Protein AF-A0A1V5E4N5-F1 (afdb_monomer_lite)

Sequence (85 aa):
MADRRNKVMDLDEAIRTYVRDGSHMSIGGFSISRNPMAAVYAIIRQGIKNLHFYVHSNGTGIDELIGGGCISRLPEGRPGRDPPG

Secondary structure (DSSP, 8-state):
---TT-----HHHHHHHH--TT-EEE---BTTBS--HHHHHHHHHHT---EEEE-SS--HHHHHHHHTT-EEE-SSS--S-----

Foldseek 3Di:
DPDPPDPDDDLLCCCVVPPAALEEDEFDDAAAPPTPLVNLVSCLVVVHAQYAYEYPHDHPSVVSCVVSRRHPYYPPDDPDPDDDD

Radius of gyration: 14.22 Å; chains: 1; bounding box: 32×37×35 Å

Structure (mmCIF, N/CA/C/O backbone):
data_AF-A0A1V5E4N5-F1
#
_entry.id   AF-A0A1V5E4N5-F1
#
loop_
_atom_site.group_PDB
_atom_site.id
_atom_site.type_symbol
_atom_site.label_atom_id
_atom_site.label_alt_id
_atom_site.label_comp_id
_atom_site.label_asym_id
_atom_site.label_entity_id
_atom_site.label_seq_id
_atom_site.pdbx_PDB_ins_code
_atom_site.Cartn_x
_atom_site.Cartn_y
_atom_site.Cartn_z
_atom_site.occupancy
_atom_site.B_iso_or_equiv
_atom_site.auth_seq_id
_atom_site.auth_comp_id
_atom_site.auth_asym_id
_atom_site.auth_atom_id
_atom_site.pdbx_PDB_model_num
ATOM 1 N N . MET A 1 1 ? -17.776 -25.031 -7.125 1.00 42.19 1 MET A N 1
ATOM 2 C CA . MET A 1 1 ? -16.825 -24.944 -5.993 1.00 42.19 1 MET A CA 1
ATOM 3 C C . MET A 1 1 ? -15.605 -24.188 -6.482 1.00 42.19 1 MET A C 1
ATOM 5 O O . MET A 1 1 ? -14.980 -24.657 -7.421 1.00 42.19 1 MET A O 1
ATOM 9 N N . ALA A 1 2 ? -15.319 -23.007 -5.932 1.00 50.84 2 ALA A N 1
ATOM 10 C CA . ALA A 1 2 ? -14.105 -22.271 -6.278 1.00 50.84 2 ALA A CA 1
ATOM 11 C C . ALA A 1 2 ? -12.887 -23.063 -5.774 1.00 50.84 2 ALA A C 1
ATOM 13 O O . ALA A 1 2 ? -12.824 -23.417 -4.595 1.00 50.84 2 ALA A O 1
ATOM 14 N N . ASP A 1 3 ? -11.963 -23.400 -6.673 1.00 61.50 3 ASP A N 1
ATOM 15 C CA . ASP A 1 3 ? -10.714 -24.066 -6.319 1.00 61.50 3 ASP A CA 1
ATOM 16 C C . ASP A 1 3 ? -9.903 -23.146 -5.398 1.00 61.50 3 ASP A C 1
ATOM 18 O O . ASP A 1 3 ? -9.380 -22.115 -5.812 1.00 61.50 3 ASP A O 1
ATOM 22 N N . ARG A 1 4 ? -9.798 -23.530 -4.122 1.00 60.72 4 ARG A N 1
ATOM 23 C CA . ARG A 1 4 ? -9.117 -22.775 -3.054 1.00 60.72 4 ARG A CA 1
ATOM 24 C C . ARG A 1 4 ? -7.596 -22.649 -3.271 1.00 60.72 4 ARG A C 1
ATOM 26 O O . ARG A 1 4 ? -6.903 -22.086 -2.427 1.00 60.72 4 ARG A O 1
ATOM 33 N N . ARG A 1 5 ? -7.070 -23.208 -4.370 1.00 67.75 5 ARG A N 1
ATOM 34 C CA . ARG A 1 5 ? -5.665 -23.138 -4.797 1.00 67.75 5 ARG A CA 1
ATOM 35 C C . ARG A 1 5 ? -5.404 -22.041 -5.829 1.00 67.75 5 ARG A C 1
ATOM 37 O O . ARG A 1 5 ? -4.244 -21.658 -5.979 1.00 67.75 5 ARG A O 1
ATOM 44 N N . ASN A 1 6 ? -6.432 -21.498 -6.485 1.00 77.88 6 ASN A N 1
ATOM 45 C CA . ASN A 1 6 ? -6.247 -20.365 -7.381 1.00 77.88 6 ASN A CA 1
ATOM 46 C C . ASN A 1 6 ? -6.123 -19.066 -6.572 1.00 77.88 6 ASN A C 1
ATOM 48 O O . ASN A 1 6 ? -7.057 -18.647 -5.892 1.00 77.88 6 ASN A O 1
ATOM 52 N N . LYS A 1 7 ? -4.937 -18.455 -6.624 1.00 78.56 7 LYS A N 1
ATOM 53 C CA . LYS A 1 7 ? -4.613 -17.189 -5.946 1.00 78.56 7 LYS A CA 1
ATOM 54 C C . LYS A 1 7 ? -4.603 -16.000 -6.906 1.00 78.56 7 LYS A C 1
ATOM 56 O O . LYS A 1 7 ? -4.273 -14.893 -6.491 1.00 78.56 7 LYS A O 1
ATOM 61 N N . VAL A 1 8 ? -4.906 -16.236 -8.183 1.00 87.25 8 VAL A N 1
ATOM 62 C CA . VAL A 1 8 ? -5.051 -15.170 -9.168 1.00 87.25 8 VAL A CA 1
ATOM 63 C C . VAL A 1 8 ? -6.377 -14.479 -8.896 1.00 87.25 8 VAL A C 1
ATOM 65 O O . VAL A 1 8 ? -7.437 -15.094 -8.981 1.00 87.25 8 VAL A O 1
ATOM 68 N N . MET A 1 9 ? -6.294 -13.207 -8.544 1.00 87.44 9 MET A N 1
ATOM 69 C CA . MET A 1 9 ? -7.431 -12.338 -8.278 1.00 87.44 9 MET A CA 1
ATOM 70 C C . MET A 1 9 ? -7.103 -10.936 -8.771 1.00 87.44 9 MET A C 1
ATOM 72 O O . MET A 1 9 ? -5.928 -10.599 -8.957 1.00 87.44 9 MET A O 1
ATOM 76 N N . ASP A 1 10 ? -8.141 -10.136 -8.984 1.00 87.88 10 ASP A N 1
ATOM 77 C CA . ASP A 1 10 ? -7.962 -8.732 -9.315 1.00 87.88 10 ASP A CA 1
ATOM 78 C C . ASP A 1 10 ? -7.345 -7.973 -8.133 1.00 87.88 10 ASP A C 1
ATOM 80 O O . ASP A 1 10 ? -7.595 -8.285 -6.964 1.00 87.88 10 ASP A O 1
ATOM 84 N N . LEU A 1 11 ? -6.514 -6.978 -8.435 1.00 85.50 11 LEU A N 1
ATOM 85 C CA . LEU A 1 11 ? -5.818 -6.210 -7.412 1.00 85.50 11 LEU A CA 1
ATOM 86 C C . LEU A 1 11 ? -6.792 -5.437 -6.519 1.00 85.50 11 LEU A C 1
ATOM 88 O O . LEU A 1 11 ? -6.615 -5.427 -5.301 1.00 85.50 11 LEU A O 1
ATOM 92 N N . ASP A 1 12 ? -7.823 -4.815 -7.092 1.00 85.44 12 ASP A N 1
ATOM 93 C CA . ASP A 1 12 ? -8.784 -4.039 -6.313 1.00 85.44 12 ASP A CA 1
ATOM 94 C C . ASP A 1 12 ? -9.614 -4.957 -5.410 1.00 85.44 12 ASP A C 1
ATOM 96 O O . ASP A 1 12 ? -9.876 -4.619 -4.251 1.00 85.44 12 ASP A O 1
ATOM 100 N N . GLU A 1 13 ? -9.971 -6.145 -5.906 1.00 86.50 13 GLU A N 1
ATOM 101 C CA . GLU A 1 13 ? -10.632 -7.180 -5.111 1.00 86.50 13 GLU A CA 1
ATOM 102 C C . GLU A 1 13 ? -9.738 -7.672 -3.966 1.00 86.50 13 GLU A C 1
ATOM 104 O O . GLU A 1 13 ? -10.211 -7.790 -2.831 1.00 86.50 13 GLU A O 1
ATOM 109 N N . ALA A 1 14 ? -8.448 -7.897 -4.228 1.00 87.56 14 ALA A N 1
ATOM 110 C CA . ALA A 1 14 ? -7.482 -8.301 -3.213 1.00 87.56 14 ALA A CA 1
ATOM 111 C C . ALA A 1 14 ? -7.367 -7.252 -2.100 1.00 87.56 14 ALA A C 1
ATOM 113 O O . ALA A 1 14 ? -7.504 -7.582 -0.920 1.00 87.56 14 ALA A O 1
ATOM 114 N N . ILE A 1 15 ? -7.168 -5.982 -2.462 1.00 88.06 15 ILE A N 1
ATOM 115 C CA . ILE A 1 15 ? -7.036 -4.897 -1.485 1.00 88.06 15 ILE A CA 1
ATOM 116 C C . ILE A 1 15 ? -8.316 -4.771 -0.655 1.00 88.06 15 ILE A C 1
ATOM 118 O O . ILE A 1 15 ? -8.239 -4.799 0.569 1.00 88.06 15 ILE A O 1
ATOM 122 N N . ARG A 1 16 ? -9.497 -4.780 -1.281 1.00 85.94 16 ARG A N 1
ATOM 123 C CA . ARG A 1 16 ? -10.778 -4.673 -0.563 1.00 85.94 16 ARG A CA 1
ATOM 124 C C . ARG A 1 16 ? -11.052 -5.854 0.372 1.00 85.94 16 ARG A C 1
ATOM 126 O O . ARG A 1 16 ? -11.710 -5.703 1.400 1.00 85.94 16 ARG A O 1
ATOM 133 N N . THR A 1 17 ? -10.597 -7.049 0.005 1.00 87.00 17 THR A N 1
ATOM 134 C CA . THR A 1 17 ? -10.865 -8.276 0.771 1.00 87.00 17 THR A CA 1
ATOM 135 C C . THR A 1 17 ? -9.917 -8.428 1.960 1.00 87.00 17 THR A C 1
ATOM 137 O O . THR A 1 17 ? -10.337 -8.834 3.055 1.00 87.00 17 THR A O 1
ATOM 140 N N . TYR A 1 18 ? -8.639 -8.102 1.755 1.00 86.56 18 TYR A N 1
ATOM 141 C CA . TYR A 1 18 ? -7.564 -8.409 2.699 1.00 86.56 18 TYR A CA 1
ATOM 142 C C . TYR A 1 18 ? -7.027 -7.197 3.456 1.00 86.56 18 TYR A C 1
ATOM 144 O O . TYR A 1 18 ? -6.494 -7.378 4.548 1.00 86.56 18 TYR A O 1
ATOM 152 N N . VAL A 1 19 ? -7.192 -5.982 2.934 1.00 86.12 19 VAL A N 1
ATOM 153 C CA . VAL A 1 19 ? -6.704 -4.758 3.571 1.00 86.12 19 VAL A CA 1
ATOM 154 C C . VAL A 1 19 ? -7.872 -4.011 4.205 1.00 86.12 19 VAL A C 1
ATOM 156 O O . VAL A 1 19 ? -8.898 -3.764 3.578 1.00 86.12 19 VAL A O 1
ATOM 159 N N . ARG A 1 20 ? -7.722 -3.668 5.484 1.00 86.12 20 ARG A N 1
ATOM 160 C CA . ARG A 1 20 ? -8.705 -2.906 6.265 1.00 86.12 20 ARG A CA 1
ATOM 161 C C . ARG A 1 20 ? -8.031 -1.762 7.004 1.00 86.12 20 ARG A C 1
ATOM 163 O O . ARG A 1 20 ? -6.822 -1.808 7.244 1.00 86.12 20 ARG A O 1
ATOM 170 N N . ASP A 1 21 ? -8.818 -0.785 7.429 1.00 84.81 21 ASP A N 1
ATOM 171 C CA . ASP A 1 21 ? -8.313 0.279 8.288 1.00 84.81 21 ASP A CA 1
ATOM 172 C C . ASP A 1 21 ? -7.700 -0.300 9.570 1.00 84.81 21 ASP A C 1
ATOM 174 O O . ASP A 1 21 ? -8.232 -1.251 10.145 1.00 84.81 21 ASP A O 1
ATOM 178 N N . GLY A 1 22 ? -6.561 0.241 10.008 1.00 82.69 22 GLY A N 1
ATOM 179 C CA . GLY A 1 22 ? -5.846 -0.294 11.175 1.00 82.69 22 GLY A CA 1
ATOM 180 C C . GLY A 1 22 ? -4.968 -1.516 10.886 1.00 82.69 22 GLY A C 1
ATOM 181 O O . GLY A 1 22 ? -4.365 -2.054 11.809 1.00 82.69 22 GLY A O 1
ATOM 182 N N . SER A 1 23 ? -4.884 -1.987 9.635 1.00 82.81 23 SER A N 1
ATOM 183 C CA . SER A 1 23 ? -4.102 -3.189 9.316 1.00 82.81 23 SER A CA 1
ATOM 184 C 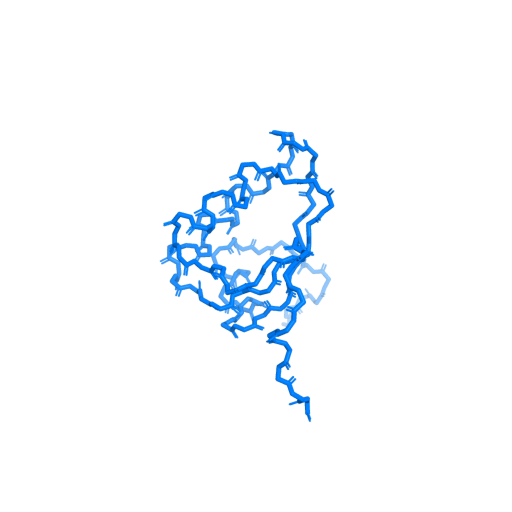C . SER A 1 23 ? -2.599 -2.966 9.464 1.00 82.81 23 SER A C 1
ATOM 186 O O . SER A 1 23 ? -2.058 -1.922 9.093 1.00 82.81 23 SER A O 1
ATOM 188 N N . HIS A 1 24 ? -1.923 -4.000 9.960 1.00 81.44 24 HIS A N 1
ATOM 189 C CA . HIS A 1 24 ? -0.470 -4.069 10.043 1.00 81.44 24 HIS A CA 1
ATOM 190 C C . HIS A 1 24 ? 0.059 -4.728 8.770 1.00 81.44 24 HIS A C 1
ATOM 192 O O . HIS A 1 24 ? -0.251 -5.886 8.492 1.00 81.44 24 HIS A O 1
ATOM 198 N N . MET A 1 25 ? 0.837 -3.994 7.983 1.00 77.81 25 MET A N 1
ATOM 199 C CA . MET A 1 25 ? 1.315 -4.447 6.682 1.00 77.81 25 MET A CA 1
ATOM 200 C C . MET A 1 25 ? 2.814 -4.237 6.537 1.00 77.81 25 MET A C 1
ATOM 202 O O . MET A 1 25 ? 3.393 -3.311 7.097 1.00 77.81 25 MET A O 1
ATOM 206 N N . SER A 1 26 ? 3.450 -5.092 5.747 1.00 76.19 26 SER A N 1
ATOM 207 C CA . SER A 1 26 ? 4.805 -4.863 5.266 1.00 76.19 26 SER A CA 1
ATOM 208 C C . SER A 1 26 ? 4.799 -4.872 3.747 1.00 76.19 26 SER A C 1
ATOM 210 O O . SER A 1 26 ? 4.089 -5.648 3.105 1.00 76.19 26 SER A O 1
ATOM 212 N N . ILE A 1 27 ? 5.575 -3.966 3.169 1.00 73.56 27 ILE A N 1
ATOM 213 C CA . ILE A 1 27 ? 5.784 -3.882 1.731 1.00 73.56 27 ILE A CA 1
ATOM 214 C C . ILE A 1 27 ? 7.205 -4.350 1.442 1.00 73.56 27 ILE A C 1
ATOM 216 O O . ILE A 1 27 ? 8.173 -3.845 2.008 1.00 73.56 27 ILE A O 1
ATOM 220 N N . GLY A 1 28 ? 7.317 -5.367 0.590 1.00 64.06 28 GLY A N 1
ATOM 221 C CA . GLY A 1 28 ? 8.601 -5.793 0.052 1.00 64.06 28 GLY A CA 1
ATOM 222 C C . GLY A 1 28 ? 9.069 -4.825 -1.033 1.00 64.06 28 GLY A C 1
ATOM 223 O O . GLY A 1 28 ? 8.264 -4.344 -1.828 1.00 64.06 28 GLY A O 1
ATOM 224 N N . GLY A 1 29 ? 10.370 -4.564 -1.074 1.00 62.59 29 GLY A N 1
ATOM 225 C CA . GLY A 1 29 ? 10.993 -3.627 -2.007 1.00 62.59 29 GLY A CA 1
ATOM 226 C C . GLY A 1 29 ? 12.318 -3.134 -1.438 1.00 62.59 29 GLY A C 1
ATOM 227 O O . GLY A 1 29 ? 12.515 -3.159 -0.223 1.00 62.59 29 GLY A O 1
ATOM 228 N N . PHE A 1 30 ? 13.245 -2.731 -2.306 1.00 55.97 30 PHE A N 1
ATOM 229 C CA . PHE A 1 30 ? 14.491 -2.093 -1.883 1.00 55.97 30 PHE A CA 1
ATOM 230 C C . PHE A 1 30 ? 14.668 -0.791 -2.658 1.00 55.97 30 PHE A C 1
ATOM 232 O O . PHE A 1 30 ? 14.825 -0.792 -3.889 1.00 55.97 30 PHE A O 1
ATOM 239 N N . SER A 1 31 ? 14.617 0.318 -1.919 1.00 54.44 31 SER A N 1
ATOM 240 C CA . SER A 1 31 ? 14.717 1.688 -2.422 1.00 54.44 31 SER A CA 1
ATOM 241 C C . SER A 1 31 ? 13.662 1.995 -3.499 1.00 54.44 31 SER A C 1
ATOM 243 O O . SER A 1 31 ? 12.483 2.165 -3.197 1.00 54.44 31 SER A O 1
ATOM 245 N N . ILE A 1 32 ? 14.053 2.043 -4.772 1.00 55.28 32 ILE A N 1
ATOM 246 C CA . ILE A 1 32 ? 13.170 2.355 -5.911 1.00 55.28 32 ILE A CA 1
ATOM 247 C C . ILE A 1 32 ? 12.759 1.111 -6.707 1.00 55.28 32 ILE A C 1
ATOM 249 O O . ILE A 1 32 ? 11.956 1.192 -7.634 1.00 55.28 32 ILE A O 1
ATOM 253 N N . SER A 1 33 ? 13.332 -0.047 -6.381 1.00 49.66 33 SER A N 1
ATOM 254 C CA . SER A 1 33 ? 13.144 -1.277 -7.140 1.00 49.66 33 SER A CA 1
ATOM 255 C C . SER A 1 33 ? 12.118 -2.183 -6.466 1.00 49.66 33 SER A C 1
ATOM 257 O O . SER A 1 33 ? 12.148 -2.385 -5.251 1.00 49.66 33 SER A O 1
ATOM 259 N N . ARG A 1 34 ? 11.223 -2.761 -7.280 1.00 60.00 34 ARG A N 1
ATOM 260 C CA . ARG A 1 34 ? 10.235 -3.778 -6.870 1.00 60.00 34 ARG A CA 1
ATOM 261 C C . ARG A 1 34 ? 9.158 -3.298 -5.884 1.00 60.00 34 ARG A C 1
ATOM 263 O O . ARG A 1 34 ? 8.481 -4.144 -5.310 1.00 60.00 34 ARG A O 1
ATOM 270 N N . ASN A 1 35 ? 8.942 -1.989 -5.741 1.00 65.75 35 ASN A N 1
ATOM 271 C CA . ASN A 1 35 ? 7.816 -1.473 -4.959 1.00 65.75 35 ASN A CA 1
ATOM 272 C C . ASN A 1 35 ? 6.497 -1.819 -5.681 1.00 65.75 35 ASN A C 1
ATOM 274 O O . ASN A 1 35 ? 6.337 -1.428 -6.842 1.00 65.75 35 ASN A O 1
ATOM 278 N N . PRO A 1 36 ? 5.546 -2.539 -5.054 1.00 72.19 36 PRO A N 1
ATOM 279 C CA . PRO A 1 36 ? 4.226 -2.809 -5.628 1.00 72.19 36 PRO A CA 1
ATOM 280 C C . PRO A 1 36 ? 3.362 -1.536 -5.665 1.00 72.19 36 PRO A C 1
ATOM 282 O O . PRO A 1 36 ? 2.362 -1.413 -4.961 1.00 72.19 36 PRO A O 1
ATOM 285 N N . MET A 1 37 ? 3.737 -0.581 -6.520 1.00 79.81 37 MET A N 1
ATOM 286 C CA . MET A 1 37 ? 3.078 0.724 -6.649 1.00 79.81 37 MET A CA 1
ATOM 287 C C . MET A 1 37 ? 1.604 0.599 -7.031 1.00 79.81 37 MET A C 1
ATOM 289 O O . MET A 1 37 ? 0.783 1.380 -6.568 1.00 79.81 37 MET A O 1
ATOM 293 N N . ALA A 1 38 ? 1.243 -0.422 -7.814 1.00 82.75 38 ALA A N 1
ATOM 294 C CA . ALA A 1 38 ? -0.155 -0.694 -8.131 1.00 82.75 38 ALA A CA 1
ATOM 295 C C . ALA A 1 38 ? -0.987 -0.932 -6.856 1.00 82.75 38 ALA A C 1
ATOM 297 O O . ALA A 1 38 ? -2.077 -0.380 -6.724 1.00 82.75 38 ALA A O 1
ATOM 298 N N . ALA A 1 39 ? -0.459 -1.701 -5.895 1.00 83.06 39 ALA A N 1
ATOM 299 C CA . ALA A 1 39 ? -1.137 -1.968 -4.626 1.00 83.06 39 ALA A CA 1
ATOM 300 C C . ALA A 1 39 ? -1.219 -0.707 -3.755 1.00 83.06 39 ALA A C 1
ATOM 302 O O . ALA A 1 39 ? -2.258 -0.439 -3.161 1.00 83.06 39 ALA A O 1
ATOM 303 N N . VAL A 1 40 ? -0.151 0.097 -3.732 1.00 83.81 40 VAL A N 1
ATOM 304 C CA . VAL A 1 40 ? -0.117 1.394 -3.039 1.00 83.81 40 VAL A CA 1
ATOM 305 C C . VAL A 1 40 ? -1.214 2.323 -3.557 1.00 83.81 40 VAL A C 1
ATOM 307 O O . VAL A 1 40 ? -2.027 2.813 -2.776 1.00 83.81 40 VAL A O 1
ATOM 310 N N . TYR A 1 41 ? -1.300 2.519 -4.872 1.00 85.12 41 TYR A N 1
ATOM 311 C CA . TYR A 1 41 ? -2.329 3.380 -5.450 1.00 85.12 41 TYR A CA 1
ATOM 312 C C . TYR A 1 41 ? -3.736 2.816 -5.256 1.00 85.12 41 TYR A C 1
ATOM 314 O O . TYR A 1 41 ? -4.658 3.589 -5.012 1.00 85.12 41 TYR A O 1
ATOM 322 N N . ALA A 1 42 ? -3.922 1.496 -5.313 1.00 86.62 42 ALA A N 1
ATOM 323 C CA . ALA A 1 42 ? -5.211 0.874 -5.014 1.00 86.62 42 ALA A CA 1
ATOM 324 C C . ALA A 1 42 ? -5.658 1.154 -3.567 1.00 86.62 42 ALA A C 1
ATOM 326 O O . ALA A 1 42 ? -6.801 1.545 -3.353 1.00 86.62 42 ALA A O 1
ATOM 327 N N . ILE A 1 43 ? -4.753 1.058 -2.586 1.00 85.50 43 ILE A N 1
ATOM 328 C CA . ILE A 1 43 ? -5.023 1.402 -1.178 1.00 85.50 43 ILE A CA 1
ATOM 329 C C . ILE A 1 43 ? -5.448 2.871 -1.040 1.00 85.50 43 ILE A C 1
ATOM 331 O O . ILE A 1 43 ? -6.464 3.158 -0.404 1.00 85.50 43 ILE A O 1
ATOM 335 N N . ILE A 1 44 ? -4.711 3.788 -1.677 1.00 85.12 44 ILE A N 1
ATOM 336 C CA . ILE A 1 44 ? -5.017 5.228 -1.657 1.00 85.12 44 ILE A CA 1
ATOM 337 C C . ILE A 1 44 ? -6.385 5.496 -2.298 1.00 85.12 44 ILE A C 1
ATOM 339 O O . ILE A 1 44 ? -7.210 6.204 -1.724 1.00 85.12 44 ILE A O 1
ATOM 343 N N . ARG A 1 45 ? -6.668 4.892 -3.460 1.00 86.38 45 ARG A N 1
ATOM 344 C CA . ARG A 1 45 ? -7.946 5.044 -4.179 1.00 86.38 45 ARG A CA 1
ATOM 345 C C . ARG A 1 45 ? -9.130 4.477 -3.404 1.00 86.38 45 ARG A C 1
ATOM 347 O O . ARG A 1 45 ? -10.212 5.053 -3.457 1.00 86.38 45 ARG A O 1
ATOM 354 N N . GLN A 1 46 ? -8.935 3.367 -2.696 1.00 86.06 46 GLN A N 1
ATOM 355 C CA . GLN A 1 46 ? -9.959 2.770 -1.837 1.00 86.06 46 GLN A CA 1
ATOM 356 C C . GLN A 1 46 ? -10.125 3.523 -0.507 1.00 86.06 46 GLN A C 1
ATOM 358 O O . GLN A 1 46 ? -11.066 3.248 0.233 1.00 86.06 46 GLN A O 1
ATOM 363 N N . GLY A 1 47 ? -9.260 4.503 -0.219 1.00 84.88 47 GLY A N 1
ATOM 364 C CA . GLY A 1 47 ? -9.382 5.386 0.937 1.00 84.88 47 GLY A CA 1
ATOM 365 C C . GLY A 1 47 ? -9.104 4.697 2.268 1.00 84.88 47 GLY A C 1
ATOM 366 O O . GLY A 1 47 ? -9.604 5.162 3.291 1.00 84.88 47 GLY A O 1
ATOM 367 N N . ILE A 1 48 ? -8.331 3.609 2.253 1.00 85.25 48 ILE A N 1
ATOM 368 C CA . ILE A 1 48 ? -7.974 2.851 3.453 1.00 85.25 48 ILE A CA 1
ATOM 369 C C . ILE A 1 48 ? -6.995 3.674 4.293 1.00 85.25 48 ILE A C 1
ATOM 371 O O . ILE A 1 48 ? -6.029 4.241 3.774 1.00 85.25 48 ILE A O 1
ATOM 375 N N . LYS A 1 49 ? -7.239 3.740 5.599 1.00 83.38 49 LYS A N 1
ATOM 376 C CA . LYS A 1 49 ? -6.528 4.618 6.534 1.00 83.38 49 LYS A CA 1
ATOM 377 C C . LYS A 1 49 ? -6.010 3.870 7.750 1.00 83.38 49 LYS A C 1
ATOM 379 O O . LYS A 1 49 ? -6.308 2.706 7.996 1.00 83.38 49 LYS A O 1
ATOM 384 N N . ASN A 1 50 ? -5.236 4.585 8.557 1.00 82.44 50 ASN A N 1
ATOM 385 C CA . ASN A 1 50 ? -4.675 4.080 9.802 1.00 82.44 50 ASN A CA 1
ATOM 386 C C . ASN A 1 50 ? -3.815 2.826 9.621 1.00 82.44 50 ASN A C 1
ATOM 388 O O . ASN A 1 50 ? -3.828 1.933 10.461 1.00 82.44 50 ASN A O 1
ATOM 392 N N . LEU A 1 51 ? -3.086 2.735 8.514 1.00 80.94 51 LEU A N 1
ATOM 393 C CA . LEU A 1 51 ? -2.255 1.576 8.240 1.00 80.94 51 LEU A CA 1
ATOM 394 C C . LEU A 1 51 ? -0.942 1.664 9.020 1.00 80.94 51 LEU A C 1
ATOM 396 O O . LEU A 1 51 ? -0.271 2.701 9.029 1.00 80.94 51 LEU A O 1
ATOM 400 N N . HIS A 1 52 ? -0.584 0.555 9.662 1.00 80.06 52 HIS A N 1
ATOM 401 C CA . HIS A 1 52 ? 0.670 0.389 10.386 1.00 80.06 52 HIS A CA 1
ATOM 402 C C . HIS A 1 52 ? 1.656 -0.323 9.469 1.00 80.06 52 HIS A C 1
ATOM 404 O O . HIS A 1 52 ? 1.509 -1.515 9.202 1.00 80.06 52 HIS A O 1
ATOM 410 N N . PHE A 1 53 ? 2.650 0.402 8.966 1.00 75.75 53 PHE A N 1
ATOM 411 C CA . PHE A 1 53 ? 3.610 -0.168 8.029 1.00 75.75 53 PHE A CA 1
ATOM 412 C C . PHE A 1 53 ? 4.891 -0.589 8.728 1.00 75.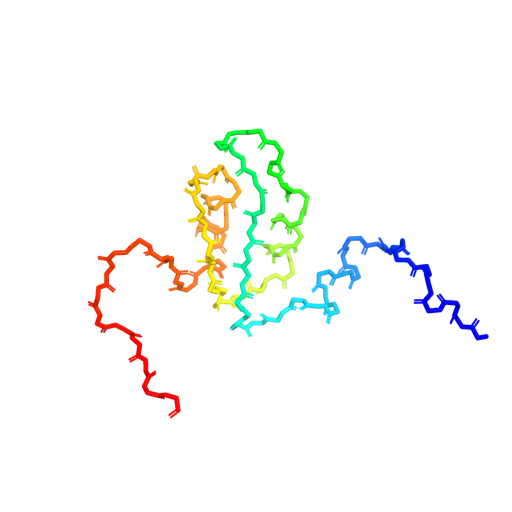75 53 PHE A C 1
ATOM 414 O O . PHE A 1 53 ? 5.442 0.178 9.504 1.00 75.75 53 PHE A O 1
ATOM 421 N N . TYR A 1 54 ? 5.390 -1.781 8.409 1.00 72.19 54 TYR A N 1
ATOM 422 C CA . TYR A 1 54 ? 6.730 -2.241 8.761 1.00 72.19 54 TYR A CA 1
ATOM 423 C C . TYR A 1 54 ? 7.585 -2.270 7.500 1.00 72.19 54 TYR A C 1
ATOM 425 O O . TYR A 1 54 ? 7.308 -3.028 6.569 1.00 72.19 54 TYR A O 1
ATOM 433 N N . VAL A 1 55 ? 8.612 -1.423 7.458 1.00 67.44 55 VAL A N 1
ATOM 434 C CA . VAL A 1 55 ? 9.435 -1.200 6.265 1.00 67.44 55 VAL A CA 1
ATOM 435 C C . VAL A 1 55 ? 10.898 -1.327 6.655 1.00 67.44 55 VAL A C 1
ATOM 437 O O . VAL A 1 55 ? 11.318 -0.768 7.663 1.00 67.44 55 VAL A O 1
ATOM 440 N N . HIS A 1 56 ? 11.665 -2.086 5.876 1.00 61.81 56 HIS A N 1
ATOM 441 C CA . HIS A 1 56 ? 13.104 -2.254 6.098 1.00 61.81 56 HIS A CA 1
ATOM 442 C C . HIS A 1 56 ? 13.942 -1.219 5.330 1.00 61.81 56 HIS A C 1
ATOM 444 O O . HIS A 1 56 ? 15.048 -0.877 5.735 1.00 61.81 56 HIS A O 1
ATOM 450 N N . SER A 1 57 ? 13.427 -0.705 4.214 1.00 59.16 57 SER A N 1
ATOM 451 C CA . SER A 1 57 ? 14.069 0.344 3.423 1.00 59.16 57 SER A CA 1
ATOM 452 C C . SER A 1 57 ? 12.978 1.255 2.880 1.00 59.16 57 SER A C 1
ATOM 454 O O . SER A 1 57 ? 12.111 0.786 2.144 1.00 59.16 57 SER A O 1
ATOM 456 N N . ASN A 1 58 ? 12.980 2.526 3.282 1.00 60.19 58 ASN A N 1
ATOM 457 C CA . ASN A 1 58 ? 11.969 3.495 2.863 1.00 60.19 58 ASN A CA 1
ATOM 458 C C . ASN A 1 58 ? 12.066 3.701 1.348 1.00 60.19 58 ASN A C 1
ATOM 460 O O . ASN A 1 58 ? 12.993 4.334 0.847 1.00 60.19 58 ASN A O 1
ATOM 464 N N . GLY A 1 59 ? 11.147 3.076 0.620 1.00 65.38 59 GLY A N 1
ATOM 465 C CA . GLY A 1 59 ? 10.989 3.252 -0.814 1.00 65.38 59 GLY A CA 1
ATOM 466 C C . GLY A 1 59 ? 9.850 4.210 -1.137 1.00 65.38 59 GLY A C 1
ATOM 467 O O . GLY A 1 59 ? 8.993 4.479 -0.297 1.00 65.38 59 GLY A O 1
ATOM 468 N N . THR A 1 60 ? 9.784 4.634 -2.399 1.00 68.62 60 THR A N 1
ATOM 469 C CA . THR A 1 60 ? 8.772 5.568 -2.930 1.00 68.62 60 THR A CA 1
ATOM 470 C C . THR A 1 60 ? 7.322 5.168 -2.640 1.00 68.62 60 THR A C 1
ATOM 472 O O . THR A 1 60 ? 6.453 6.024 -2.532 1.00 68.62 60 THR A O 1
ATOM 475 N N . GLY A 1 61 ? 7.037 3.872 -2.471 1.00 70.00 61 GLY A N 1
ATOM 476 C CA . GLY A 1 61 ? 5.694 3.400 -2.128 1.00 70.00 61 GLY A CA 1
ATOM 477 C C . GLY A 1 61 ? 5.209 3.858 -0.748 1.00 70.00 61 GLY A C 1
ATOM 478 O O . GLY A 1 61 ? 4.011 4.044 -0.561 1.00 70.00 61 GLY A O 1
ATOM 479 N N . ILE A 1 62 ? 6.116 4.063 0.210 1.00 75.06 62 ILE A N 1
ATOM 480 C CA . ILE A 1 62 ? 5.766 4.601 1.529 1.00 75.06 62 ILE A CA 1
ATOM 481 C C . ILE A 1 62 ? 5.492 6.097 1.436 1.00 75.06 62 ILE A C 1
ATOM 483 O O . ILE A 1 62 ? 4.496 6.547 1.992 1.00 75.06 62 ILE A O 1
ATOM 487 N N . ASP A 1 63 ? 6.303 6.840 0.684 1.00 76.31 63 ASP A N 1
ATOM 488 C CA . ASP A 1 63 ? 6.118 8.283 0.506 1.00 76.31 63 ASP A CA 1
ATOM 489 C C . ASP A 1 63 ? 4.749 8.610 -0.109 1.00 76.31 63 ASP A C 1
ATOM 491 O O . ASP A 1 63 ? 4.046 9.492 0.380 1.00 76.31 63 ASP A O 1
ATOM 495 N N . GLU A 1 64 ? 4.311 7.839 -1.108 1.00 81.44 64 GLU A N 1
ATOM 496 C CA . GLU A 1 64 ? 2.975 7.986 -1.700 1.00 81.44 64 GLU A CA 1
ATOM 497 C C . GLU A 1 64 ? 1.8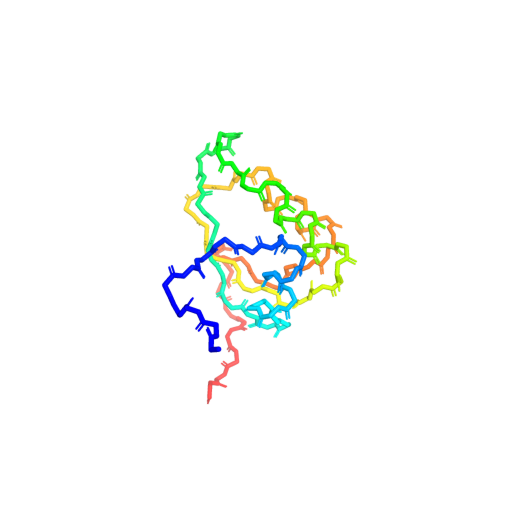51 7.671 -0.701 1.00 81.44 64 GLU A C 1
ATOM 499 O O . GLU A 1 64 ? 0.847 8.378 -0.644 1.00 81.44 64 GLU A O 1
ATOM 504 N N . LEU A 1 65 ? 2.009 6.637 0.133 1.00 76.38 65 LEU A N 1
ATOM 505 C CA . LEU A 1 65 ? 1.023 6.298 1.167 1.00 76.38 65 LEU A CA 1
ATOM 506 C C . LEU A 1 65 ? 0.962 7.353 2.284 1.00 76.38 65 LEU A C 1
ATOM 508 O O . LEU A 1 65 ? -0.115 7.593 2.838 1.00 76.38 65 LEU A O 1
ATOM 512 N N . ILE A 1 66 ? 2.092 7.988 2.614 1.00 79.00 66 ILE A N 1
ATOM 513 C CA . ILE A 1 66 ? 2.148 9.140 3.524 1.00 79.00 66 ILE A CA 1
ATOM 514 C C . ILE A 1 66 ? 1.437 10.334 2.881 1.00 79.00 66 ILE A C 1
ATOM 516 O O . ILE A 1 66 ? 0.570 10.932 3.517 1.00 79.00 66 ILE A O 1
ATOM 520 N N . GLY A 1 67 ? 1.751 10.651 1.620 1.00 78.12 67 GLY A N 1
ATOM 521 C CA . GLY A 1 67 ? 1.124 11.738 0.863 1.00 78.12 67 GLY A CA 1
ATOM 522 C C . GLY A 1 67 ? -0.386 11.554 0.687 1.00 78.12 67 GLY A C 1
ATOM 523 O O . GLY A 1 67 ? -1.144 12.516 0.785 1.00 78.12 67 GLY A O 1
ATOM 524 N N . GLY A 1 68 ? -0.837 10.309 0.519 1.00 77.06 68 GLY A N 1
ATOM 525 C CA . GLY A 1 68 ? -2.250 9.929 0.482 1.00 77.06 68 GLY A CA 1
ATOM 526 C C . GLY A 1 68 ? -2.953 9.934 1.846 1.00 77.06 68 GLY A C 1
ATOM 527 O O . GLY A 1 68 ? -4.163 9.721 1.905 1.00 77.06 68 GLY A O 1
ATOM 528 N N . GLY A 1 69 ? -2.231 10.171 2.949 1.00 79.19 69 GLY A N 1
ATOM 529 C CA . GLY A 1 69 ? -2.792 10.188 4.304 1.00 79.19 69 GLY A CA 1
ATOM 530 C C . GLY A 1 69 ? -3.255 8.816 4.809 1.00 79.19 69 GLY A C 1
ATOM 531 O O . GLY A 1 69 ? -4.098 8.736 5.703 1.00 79.19 69 GLY A O 1
ATOM 532 N N . CYS A 1 70 ? -2.732 7.731 4.234 1.00 77.56 70 CYS A N 1
ATOM 533 C CA . CYS A 1 70 ? -3.150 6.360 4.536 1.00 77.56 70 CYS A CA 1
ATOM 534 C C . CYS A 1 70 ? -2.399 5.746 5.733 1.00 77.56 70 CYS A C 1
ATOM 536 O O . CYS A 1 70 ? -2.882 4.784 6.334 1.00 77.56 70 CYS A O 1
ATOM 538 N N . ILE A 1 71 ? -1.233 6.289 6.104 1.00 72.31 71 ILE A N 1
ATOM 539 C CA . ILE A 1 71 ? -0.371 5.754 7.173 1.00 72.31 71 ILE A CA 1
ATOM 540 C C . ILE A 1 71 ? -0.635 6.460 8.509 1.00 72.31 71 ILE A C 1
ATOM 542 O O . ILE A 1 71 ? -0.526 7.681 8.601 1.00 72.31 71 ILE A O 1
ATOM 546 N N . SER A 1 72 ? -0.912 5.691 9.571 1.00 67.69 72 SER A N 1
ATOM 547 C CA . SER A 1 72 ? -0.958 6.203 10.957 1.00 67.69 72 SER A CA 1
ATOM 548 C C . SER A 1 72 ? 0.366 6.042 11.700 1.00 67.69 72 SER A C 1
ATOM 550 O O . SER A 1 72 ? 0.655 6.829 12.606 1.00 67.69 7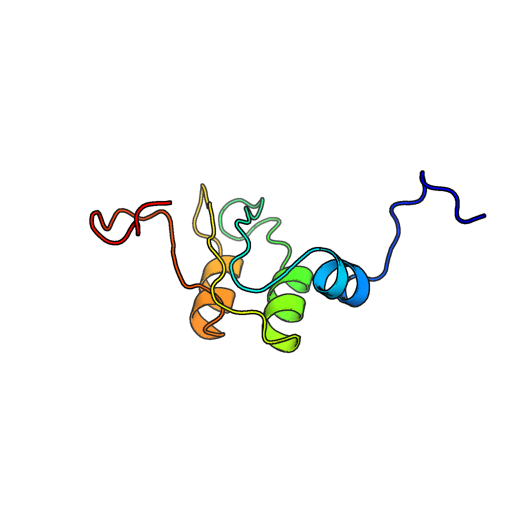2 SER A O 1
ATOM 552 N N . ARG A 1 73 ? 1.157 5.009 11.372 1.00 64.25 73 ARG A N 1
ATOM 553 C CA . ARG A 1 73 ? 2.392 4.673 12.092 1.00 64.25 73 ARG A CA 1
ATOM 554 C C . ARG A 1 73 ? 3.458 4.094 11.164 1.00 64.25 73 ARG A C 1
ATOM 556 O O . ARG A 1 73 ? 3.198 3.148 10.423 1.00 64.25 73 ARG A O 1
ATOM 563 N N . LEU A 1 74 ? 4.670 4.633 11.282 1.00 59.53 74 LEU A N 1
ATOM 564 C CA . LEU A 1 74 ? 5.901 4.064 10.732 1.00 59.53 74 LEU A CA 1
ATOM 565 C C . LEU A 1 74 ? 6.759 3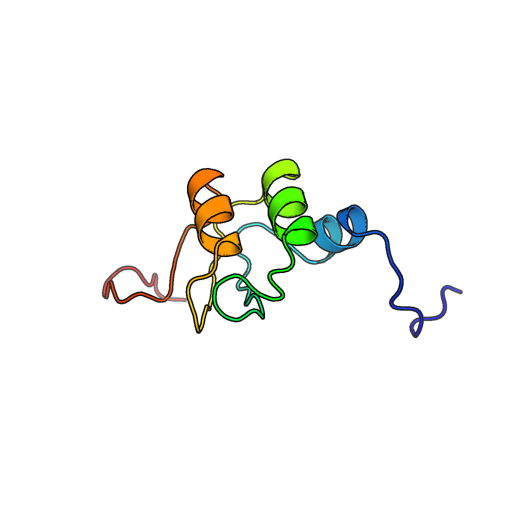.521 11.887 1.00 59.53 74 LEU A C 1
ATOM 567 O O . LEU A 1 74 ? 6.677 4.065 12.991 1.00 59.53 74 LEU A O 1
ATOM 571 N N . PRO A 1 75 ? 7.605 2.498 11.669 1.00 51.78 75 PRO A N 1
ATOM 572 C CA . PRO A 1 75 ? 8.490 1.949 12.694 1.00 51.78 75 PRO A CA 1
ATOM 573 C C . PRO A 1 75 ? 9.702 2.846 12.951 1.00 51.78 75 PRO A C 1
ATOM 575 O O . PRO A 1 75 ? 10.524 2.520 13.805 1.00 51.78 75 PRO A O 1
ATOM 578 N N . GLU A 1 76 ? 9.836 3.966 12.235 1.00 46.94 76 GLU A N 1
ATOM 579 C CA . GLU A 1 76 ? 10.885 4.944 12.491 1.00 46.94 76 GLU A CA 1
ATOM 580 C C . GLU A 1 76 ? 10.624 5.689 13.804 1.00 46.94 76 GLU A C 1
ATOM 582 O O . GLU A 1 76 ? 10.058 6.778 13.865 1.00 46.94 76 GLU A O 1
ATOM 587 N N . GLY A 1 77 ? 11.046 5.049 14.892 1.00 41.62 77 GLY A N 1
ATOM 588 C CA . GLY A 1 77 ? 11.831 5.704 15.929 1.00 41.62 77 GLY A CA 1
ATOM 589 C C . GLY A 1 77 ? 11.154 6.777 16.774 1.00 41.62 77 GLY A C 1
ATOM 590 O O 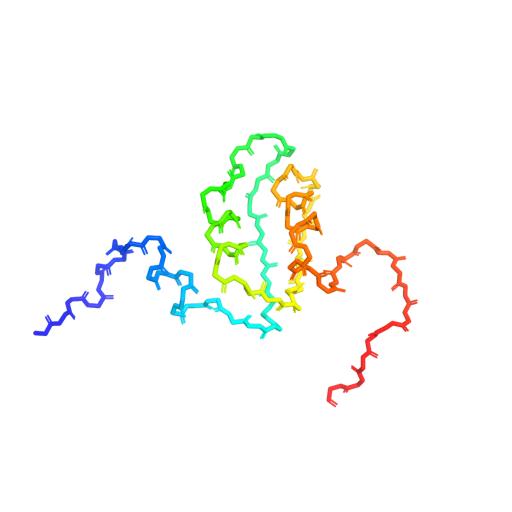. GLY A 1 77 ? 11.877 7.517 17.436 1.00 41.62 77 GLY A O 1
ATOM 591 N N . ARG A 1 78 ? 9.818 6.886 16.821 1.00 38.47 78 ARG A N 1
ATOM 592 C CA . ARG A 1 78 ? 9.158 7.736 17.828 1.00 38.47 78 ARG A CA 1
ATOM 593 C C . ARG A 1 78 ? 8.565 6.894 18.969 1.00 38.47 78 ARG A C 1
ATOM 595 O O . ARG A 1 78 ? 7.449 6.391 18.827 1.00 38.47 78 ARG A O 1
ATOM 602 N N . PRO A 1 79 ? 9.278 6.729 20.102 1.00 38.31 79 PRO A N 1
ATOM 603 C CA . PRO A 1 79 ? 8.730 6.033 21.257 1.00 38.31 79 PRO A CA 1
ATOM 604 C C . PRO A 1 79 ? 7.622 6.887 21.890 1.00 38.31 79 PRO A C 1
ATOM 606 O O . PRO A 1 79 ? 7.753 8.107 21.991 1.00 38.31 79 PRO A O 1
ATOM 609 N N . GLY A 1 80 ? 6.530 6.247 22.317 1.00 44.62 80 GLY A N 1
ATOM 610 C CA . GLY A 1 80 ? 5.504 6.891 23.150 1.00 44.62 80 GLY A CA 1
ATOM 611 C C . GLY A 1 80 ? 4.097 6.988 22.562 1.00 44.62 80 GLY A C 1
ATOM 612 O O . GLY A 1 80 ? 3.312 7.808 23.030 1.00 44.62 80 GLY A O 1
ATOM 613 N N . ARG A 1 81 ? 3.741 6.184 21.551 1.00 46.78 81 ARG A N 1
ATOM 614 C CA . ARG A 1 81 ? 2.360 6.167 21.036 1.00 46.78 81 ARG A CA 1
ATOM 615 C C . ARG A 1 81 ? 1.711 4.795 20.925 1.00 46.78 81 ARG A C 1
ATOM 617 O O . ARG A 1 81 ? 0.691 4.699 20.256 1.00 46.78 81 ARG A O 1
ATOM 624 N N . ASP A 1 82 ? 2.235 3.760 21.570 1.00 47.75 82 ASP A N 1
ATOM 625 C CA . ASP A 1 82 ? 1.507 2.493 21.688 1.00 47.75 82 ASP A CA 1
ATOM 626 C C . ASP A 1 82 ? 0.368 2.650 22.714 1.00 47.75 82 ASP A C 1
ATOM 628 O O . ASP A 1 82 ? 0.654 2.908 23.884 1.00 47.75 82 ASP A O 1
ATOM 632 N N . PRO A 1 83 ? -0.918 2.552 22.321 1.00 47.88 83 PRO A N 1
ATOM 633 C CA . PRO A 1 83 ? -1.970 2.304 23.296 1.00 47.88 83 PRO A CA 1
ATOM 634 C C . PRO A 1 83 ? -1.817 0.873 23.845 1.00 47.88 83 PRO A C 1
ATOM 636 O O . PRO A 1 83 ? -1.415 -0.018 23.090 1.00 47.88 83 PRO A O 1
ATOM 639 N N . PRO A 1 84 ? -2.112 0.638 25.136 1.00 51.00 84 PRO A N 1
ATOM 640 C CA . PRO A 1 84 ? -2.136 -0.712 25.684 1.00 51.00 84 PRO A CA 1
ATOM 641 C C . PRO A 1 84 ? -3.211 -1.531 24.958 1.00 51.00 84 PRO A C 1
ATOM 643 O O . PRO A 1 84 ? -4.293 -1.012 24.673 1.00 51.00 84 PRO A O 1
ATOM 646 N N . GLY A 1 85 ? -2.854 -2.767 24.601 1.00 51.06 85 GLY A N 1
ATOM 647 C CA . GLY A 1 85 ? -3.764 -3.742 23.993 1.00 51.06 85 GLY A CA 1
ATOM 648 C C . GLY A 1 85 ? -4.819 -4.269 24.953 1.00 51.06 85 GLY A C 1
ATOM 649 O O . GLY A 1 85 ? -4.706 -4.011 26.173 1.00 51.06 85 GLY A O 1
#

pLDDT: mean 71.5, std 14.44, range [38.31, 88.06]